Protein AF-A0A1V4I1X7-F1 (afdb_monomer)

Organism: Nitrobacter vulgaris (NCBI:txid29421)

Foldseek 3Di:
DPQLLVLLVVLCVVCVCVVVDDPVSVVVSLVSLVCCLVPNPDHSVVSLVSNCVSCVP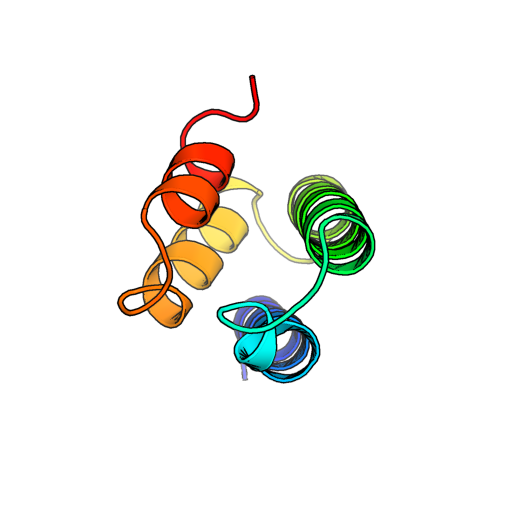PDVVVNVCSVDVD

Nearest PDB structures (foldseek):
  3urz-assembly1_A  TM=4.959E-01  e=3.433E+00  Bacteroides ovatus ATCC 8483

pLDDT: mean 80.96, std 9.77, range [50.94, 90.62]

Secondary structure (DSSP, 8-state):
--HHHHHHHHHHHHHGGGGS--HHHHHHHHHHHHHHHHHSSS-HHHHHHHHHHHTTTS-HHHHHHHH---

Solvent-accessible surface area (backbone atoms only — not comparable to full-atom values): 4196 Å² total; per-residue (Å²): 131,58,69,48,60,54,52,41,50,51,53,47,65,77,48,61,64,47,90,78,47,58,72,71,58,56,52,51,49,53,52,55,51,49,50,43,43,73,73,43,66,82,51,48,67,58,42,41,52,51,44,52,62,75,45,70,86,53,64,65,74,63,56,46,44,67,77,52,78,124

Sequence (70 aa):
MDDIEVRVTEIVAQYGDLTQGSESRANEFKKTVQDFIEHGPGMPEQRRQALLRHMKGWDRKYRDFLISPN

Structure (mmCIF, N/CA/C/O backbone):
data_AF-A0A1V4I1X7-F1
#
_entry.id   AF-A0A1V4I1X7-F1
#
loop_
_atom_site.group_PDB
_atom_site.id
_atom_site.type_symbol
_atom_site.label_atom_id
_atom_site.label_alt_id
_atom_site.label_comp_id
_atom_site.label_asym_id
_atom_site.label_entity_id
_atom_site.label_seq_id
_atom_site.pdbx_PDB_ins_code
_atom_site.Cartn_x
_atom_site.Cartn_y
_atom_site.Cartn_z
_atom_site.occupancy
_atom_site.B_iso_or_equiv
_atom_site.auth_seq_id
_atom_site.auth_comp_id
_atom_site.auth_asym_id
_atom_site.auth_atom_id
_atom_site.pdbx_PDB_model_num
ATOM 1 N N . MET A 1 1 ? 3.532 -11.807 -15.400 1.00 57.34 1 MET A N 1
ATOM 2 C CA . MET A 1 1 ? 2.763 -10.918 -14.505 1.00 57.34 1 MET A CA 1
ATOM 3 C C . MET A 1 1 ? 3.674 -9.768 -14.148 1.00 57.34 1 MET A C 1
ATOM 5 O O . MET A 1 1 ? 4.864 -10.011 -14.024 1.00 57.34 1 MET A O 1
ATOM 9 N N . ASP A 1 2 ? 3.146 -8.552 -14.076 1.00 81.25 2 ASP A N 1
ATOM 10 C CA . ASP A 1 2 ? 3.921 -7.374 -13.685 1.00 81.25 2 ASP A CA 1
ATOM 11 C C . ASP A 1 2 ? 4.288 -7.484 -12.194 1.00 81.25 2 ASP A C 1
ATOM 13 O O . ASP A 1 2 ? 3.408 -7.738 -11.367 1.00 81.25 2 ASP A O 1
ATOM 17 N N . ASP A 1 3 ? 5.570 -7.354 -11.844 1.00 84.88 3 ASP A N 1
ATOM 18 C CA . ASP A 1 3 ? 6.049 -7.480 -10.460 1.00 84.88 3 ASP A CA 1
ATOM 19 C C . ASP A 1 3 ? 5.357 -6.486 -9.505 1.00 84.88 3 ASP A C 1
ATOM 21 O O . ASP A 1 3 ? 5.195 -6.773 -8.315 1.00 84.88 3 ASP A O 1
ATOM 25 N N . ILE A 1 4 ? 4.882 -5.342 -10.021 1.00 87.38 4 ILE A N 1
ATOM 26 C CA . ILE A 1 4 ? 4.086 -4.370 -9.262 1.00 87.38 4 ILE A CA 1
ATOM 27 C C . ILE A 1 4 ? 2.726 -4.976 -8.915 1.00 87.38 4 ILE A C 1
ATOM 29 O O . ILE A 1 4 ? 2.310 -4.915 -7.762 1.00 87.38 4 ILE A O 1
ATOM 33 N N . GLU A 1 5 ? 2.033 -5.580 -9.881 1.00 87.56 5 GLU A N 1
ATOM 34 C CA . GLU A 1 5 ? 0.707 -6.179 -9.671 1.00 87.56 5 GLU A CA 1
ATOM 35 C C . GLU A 1 5 ? 0.757 -7.356 -8.695 1.00 87.56 5 GLU A C 1
ATOM 37 O O . GLU A 1 5 ? -0.135 -7.491 -7.854 1.00 87.56 5 GLU A O 1
ATOM 42 N N . VAL A 1 6 ? 1.814 -8.175 -8.756 1.00 89.31 6 VAL A N 1
ATOM 43 C CA . VAL A 1 6 ? 2.024 -9.274 -7.800 1.00 89.31 6 VAL A CA 1
ATOM 44 C C . VAL A 1 6 ? 2.154 -8.714 -6.386 1.00 89.31 6 VAL A C 1
ATOM 46 O O . VAL A 1 6 ? 1.376 -9.090 -5.510 1.00 89.31 6 VAL A O 1
ATOM 49 N N . ARG A 1 7 ? 3.056 -7.747 -6.170 1.00 88.69 7 ARG A N 1
ATOM 50 C CA . ARG A 1 7 ? 3.264 -7.153 -4.840 1.00 88.69 7 ARG A CA 1
ATOM 51 C C . ARG A 1 7 ? 2.040 -6.407 -4.324 1.00 88.69 7 ARG A C 1
ATOM 53 O O . ARG A 1 7 ? 1.719 -6.511 -3.145 1.00 88.69 7 ARG A O 1
ATOM 60 N N . VAL A 1 8 ? 1.324 -5.687 -5.185 1.00 88.06 8 VAL A N 1
ATOM 61 C CA . VAL A 1 8 ? 0.078 -5.011 -4.799 1.00 88.06 8 VAL A CA 1
ATOM 62 C C . VAL A 1 8 ? -0.983 -6.018 -4.374 1.00 88.06 8 VAL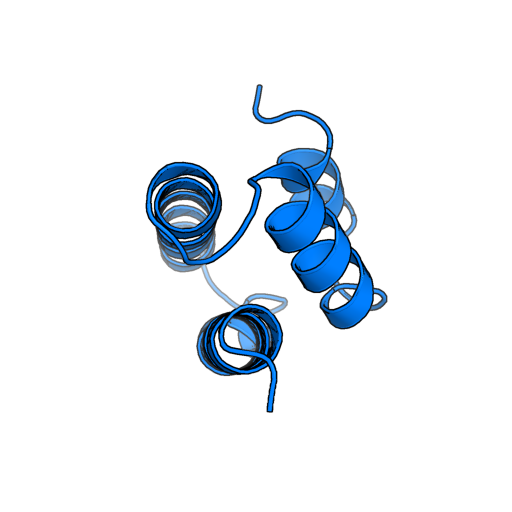 A C 1
ATOM 64 O O . VAL A 1 8 ? -1.635 -5.807 -3.353 1.00 88.06 8 VAL A O 1
ATOM 67 N N . THR A 1 9 ? -1.121 -7.126 -5.103 1.00 87.56 9 THR A N 1
ATOM 68 C CA . THR A 1 9 ? -2.061 -8.195 -4.749 1.00 87.56 9 THR A CA 1
ATOM 69 C C . THR A 1 9 ? -1.693 -8.826 -3.406 1.00 87.56 9 THR A C 1
ATOM 71 O O . THR A 1 9 ? -2.577 -9.045 -2.584 1.00 87.56 9 THR A O 1
ATOM 74 N N . GLU A 1 10 ? -0.404 -9.052 -3.134 1.00 89.06 10 GLU A N 1
ATOM 75 C CA . GLU A 1 10 ? 0.065 -9.548 -1.833 1.00 89.06 10 GLU A CA 1
ATOM 76 C C . GLU A 1 10 ? -0.251 -8.576 -0.688 1.00 89.06 10 GLU A C 1
ATOM 78 O O . GLU A 1 10 ? -0.785 -8.994 0.339 1.00 89.06 10 GLU A O 1
ATOM 83 N N . ILE A 1 11 ? 0.025 -7.278 -0.864 1.00 87.69 11 ILE A N 1
ATOM 84 C CA . ILE A 1 11 ? -0.273 -6.241 0.137 1.00 87.69 11 ILE A CA 1
ATOM 85 C C . ILE A 1 11 ? -1.783 -6.195 0.397 1.00 87.69 11 ILE A C 1
ATOM 87 O O . ILE A 1 11 ? -2.229 -6.231 1.541 1.00 87.69 11 ILE A O 1
ATOM 91 N N . VAL A 1 12 ? -2.597 -6.159 -0.656 1.00 85.06 12 VAL A N 1
ATOM 92 C CA . VAL A 1 12 ? -4.059 -6.108 -0.535 1.00 85.06 12 VAL A CA 1
ATOM 93 C C . VAL A 1 12 ? -4.621 -7.398 0.060 1.00 85.06 12 VAL A C 1
ATOM 95 O O . VAL A 1 12 ? -5.576 -7.325 0.820 1.00 85.06 12 VAL A O 1
ATOM 98 N N . ALA A 1 13 ? -4.033 -8.564 -0.200 1.00 85.81 13 ALA A N 1
ATOM 99 C CA . ALA A 1 13 ? -4.447 -9.816 0.433 1.00 85.81 13 ALA A CA 1
ATOM 100 C C . ALA A 1 13 ? -4.063 -9.868 1.922 1.00 85.81 13 ALA A C 1
ATOM 102 O O . ALA A 1 13 ? -4.867 -10.284 2.752 1.00 85.81 13 ALA A O 1
ATOM 103 N N . GLN A 1 14 ? -2.861 -9.403 2.276 1.00 84.12 14 GLN A N 1
ATOM 104 C CA . GLN A 1 14 ? -2.365 -9.388 3.656 1.00 84.12 14 GLN A CA 1
ATOM 105 C C . GLN A 1 14 ? -3.138 -8.404 4.544 1.00 84.12 14 GLN A C 1
ATOM 107 O O . GLN A 1 14 ? -3.332 -8.647 5.736 1.00 84.12 14 GLN A O 1
ATOM 112 N N . TYR A 1 15 ? -3.600 -7.305 3.952 1.00 81.69 15 TYR A N 1
ATOM 113 C CA . TYR A 1 15 ? -4.235 -6.197 4.653 1.00 81.69 15 TYR A CA 1
ATOM 114 C C . TYR A 1 15 ? -5.702 -5.970 4.250 1.00 81.69 15 TYR 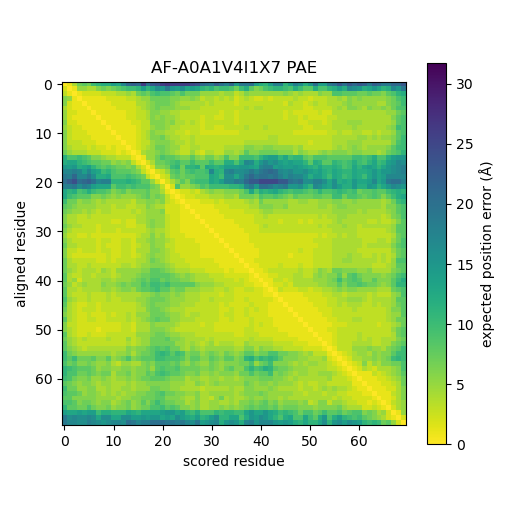A C 1
ATOM 116 O O . TYR A 1 15 ? -6.325 -5.028 4.726 1.00 81.69 15 TYR A O 1
ATOM 124 N N . GLY A 1 16 ? -6.292 -6.820 3.408 1.00 68.81 16 GLY A N 1
ATOM 125 C CA . GLY A 1 16 ? -7.677 -6.688 2.921 1.00 68.81 16 GLY A CA 1
ATOM 126 C C . GLY A 1 16 ? -8.725 -6.706 4.022 1.00 68.81 16 GLY A C 1
ATOM 127 O O . GLY A 1 16 ? -9.765 -6.069 3.903 1.00 68.81 16 GLY A O 1
ATOM 128 N N . ASP A 1 17 ? -8.393 -7.356 5.131 1.00 66.44 17 ASP A N 1
ATOM 129 C CA . ASP A 1 17 ? -9.216 -7.436 6.333 1.00 66.44 17 ASP A CA 1
ATOM 130 C C . ASP A 1 17 ? -9.057 -6.207 7.259 1.00 66.44 17 ASP A C 1
ATOM 132 O O . ASP A 1 17 ? -9.679 -6.111 8.315 1.00 66.44 17 ASP A O 1
ATOM 136 N N . LEU A 1 18 ? -8.226 -5.220 6.892 1.00 63.34 18 LEU A N 1
ATOM 137 C CA . LEU A 1 18 ? -8.021 -4.002 7.689 1.00 63.34 18 LEU A CA 1
ATOM 138 C C . LEU A 1 18 ? -9.270 -3.150 7.865 1.00 63.34 18 LEU A C 1
ATOM 140 O O . LEU A 1 18 ? -9.302 -2.327 8.778 1.00 63.34 18 LEU A O 1
ATOM 144 N N . THR A 1 19 ? -10.307 -3.349 7.053 1.00 56.75 19 THR A N 1
ATOM 145 C CA . THR A 1 19 ? -11.625 -2.745 7.288 1.00 56.75 19 THR A CA 1
ATOM 146 C C . THR A 1 19 ? -12.221 -3.154 8.639 1.00 56.75 19 THR A C 1
ATOM 148 O O . THR A 1 19 ? -13.054 -2.423 9.167 1.00 56.75 19 THR A O 1
ATOM 151 N N . GLN A 1 20 ? -11.768 -4.269 9.225 1.00 57.66 20 GLN A N 1
ATOM 152 C CA . GLN A 1 20 ? -12.143 -4.738 10.564 1.00 57.66 20 GLN A CA 1
ATOM 153 C C . GLN A 1 20 ? -10.984 -4.712 11.581 1.00 57.66 20 GLN A C 1
ATOM 155 O O . GLN A 1 20 ? -11.183 -5.059 12.744 1.00 57.66 20 GLN A O 1
ATOM 160 N N . GLY A 1 21 ? -9.774 -4.315 11.173 1.00 57.38 21 GLY A N 1
ATOM 161 C CA . GLY A 1 21 ? -8.559 -4.421 11.986 1.00 57.38 21 GLY A CA 1
ATOM 162 C C . GLY A 1 21 ? -8.258 -3.200 12.866 1.00 57.38 21 GLY A C 1
ATOM 163 O O . GLY A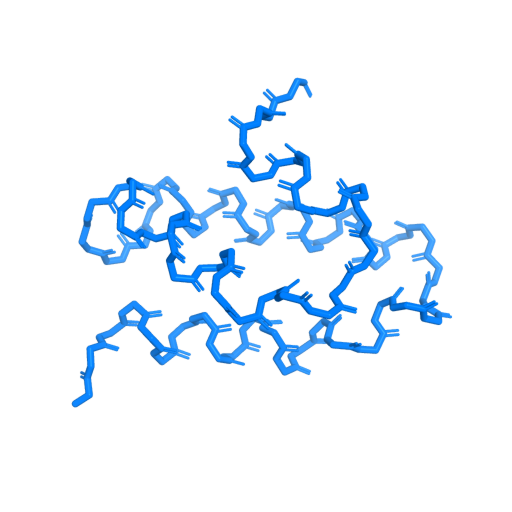 1 21 ? -8.469 -2.057 12.466 1.00 57.38 21 GLY A O 1
ATOM 164 N N . SER A 1 22 ? -7.687 -3.454 14.049 1.00 65.69 22 SER A N 1
ATOM 165 C CA . SER A 1 22 ? -7.195 -2.449 15.007 1.00 65.69 22 SER A CA 1
ATOM 166 C C . SER A 1 22 ? -6.166 -1.468 14.416 1.00 65.69 22 SER A C 1
ATOM 168 O O . SER A 1 22 ? -5.448 -1.794 13.469 1.00 65.69 22 SER A O 1
ATOM 170 N N . GLU A 1 23 ? -6.021 -0.290 15.040 1.00 73.38 23 GLU A N 1
ATOM 171 C CA . GLU A 1 23 ? -5.094 0.792 14.644 1.00 73.38 23 GLU A CA 1
ATOM 172 C C . GLU A 1 23 ? -3.654 0.331 14.351 1.00 73.38 23 GLU A C 1
ATOM 174 O O . GLU A 1 23 ? -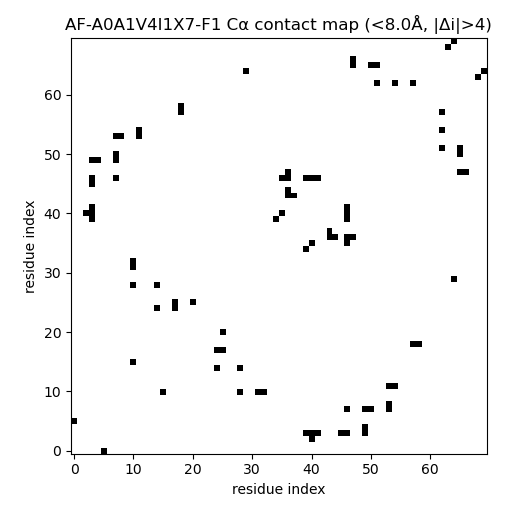3.030 0.828 13.411 1.00 73.38 23 GLU A O 1
ATOM 179 N N . SER A 1 24 ? -3.134 -0.660 15.084 1.00 76.88 24 SER A N 1
ATOM 180 C CA . SER A 1 24 ? -1.794 -1.228 14.855 1.00 76.88 24 SER A CA 1
ATOM 181 C C . SER A 1 24 ? -1.617 -1.765 13.435 1.00 76.88 24 SER A C 1
ATOM 183 O O . SER A 1 24 ? -0.617 -1.491 12.777 1.00 76.88 24 SER A O 1
ATOM 185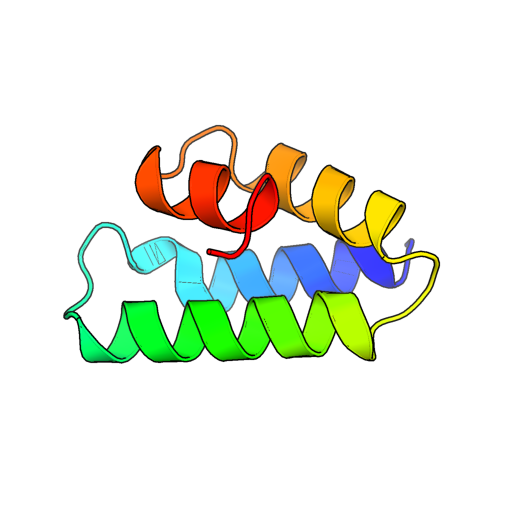 N N . ARG A 1 25 ? -2.637 -2.459 12.934 1.00 79.94 25 ARG A N 1
ATOM 186 C CA . ARG A 1 25 ? -2.625 -3.138 11.639 1.00 79.94 25 ARG A CA 1
ATOM 187 C C . ARG A 1 25 ? -2.716 -2.116 10.494 1.00 79.94 25 ARG A C 1
ATOM 189 O O . ARG A 1 25 ? -2.069 -2.262 9.460 1.00 79.94 25 ARG A O 1
ATOM 196 N N . ALA A 1 26 ? -3.449 -1.021 10.719 1.00 80.00 26 ALA A N 1
ATOM 197 C CA . ALA A 1 26 ? -3.491 0.122 9.809 1.00 80.00 26 ALA A CA 1
ATOM 198 C C . ALA A 1 26 ? -2.136 0.848 9.718 1.00 80.00 26 ALA A C 1
ATOM 200 O O . ALA A 1 26 ? -1.761 1.310 8.640 1.00 80.00 26 ALA A O 1
ATOM 201 N N . ASN A 1 27 ? -1.397 0.942 10.828 1.00 83.94 27 ASN A N 1
ATOM 202 C CA . ASN A 1 27 ? -0.074 1.563 10.846 1.00 83.94 27 ASN A CA 1
ATOM 203 C C . ASN A 1 27 ? 0.981 0.702 10.132 1.00 83.94 27 ASN A C 1
ATOM 205 O O . ASN A 1 27 ? 1.793 1.229 9.375 1.00 83.94 27 ASN A O 1
ATOM 209 N N . GLU A 1 28 ? 0.940 -0.620 10.321 1.00 86.19 28 GLU A N 1
ATOM 210 C CA . GLU A 1 28 ? 1.788 -1.558 9.571 1.00 86.19 28 GLU A CA 1
ATOM 211 C C . GLU A 1 28 ? 1.542 -1.454 8.068 1.00 86.19 28 GLU A C 1
ATOM 213 O O . GLU A 1 28 ? 2.487 -1.315 7.300 1.00 86.19 28 GLU A O 1
ATOM 218 N N . PHE A 1 29 ? 0.279 -1.409 7.647 1.00 86.25 29 PHE A N 1
ATOM 219 C CA . PHE A 1 29 ? -0.057 -1.220 6.242 1.00 86.25 29 PHE A CA 1
ATOM 220 C C . PHE A 1 29 ? 0.501 0.071 5.653 1.00 86.25 29 PHE A C 1
ATOM 222 O O . PHE A 1 29 ? 1.075 0.034 4.569 1.00 86.25 29 PHE A O 1
ATOM 229 N N . LYS A 1 30 ? 0.379 1.203 6.360 1.00 85.62 30 LYS A N 1
ATOM 23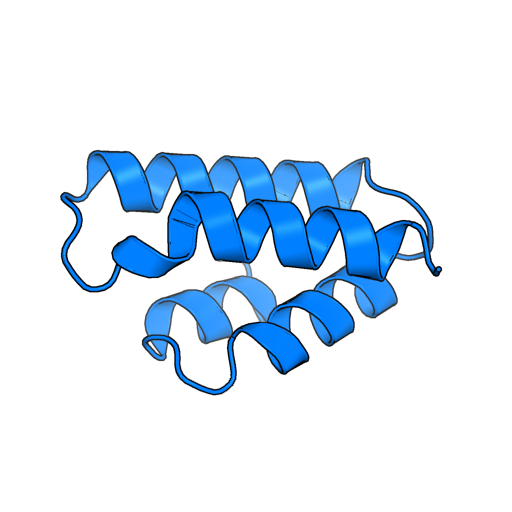0 C CA . LYS A 1 30 ? 0.954 2.474 5.894 1.00 85.62 30 LYS A CA 1
ATOM 231 C C . LYS A 1 30 ? 2.461 2.356 5.673 1.00 85.62 30 LYS A C 1
ATOM 233 O O . LYS A 1 30 ? 2.942 2.803 4.637 1.00 85.62 30 LYS A O 1
ATOM 238 N N . LYS A 1 31 ? 3.180 1.712 6.599 1.00 88.56 31 LYS A N 1
ATOM 239 C CA . LYS A 1 31 ? 4.623 1.459 6.464 1.00 88.56 31 LYS A CA 1
ATOM 240 C C . LYS A 1 31 ? 4.940 0.550 5.279 1.00 88.56 31 LYS A C 1
ATOM 242 O O . LYS A 1 31 ? 5.809 0.893 4.491 1.00 88.56 31 LYS A O 1
ATOM 247 N N . THR A 1 32 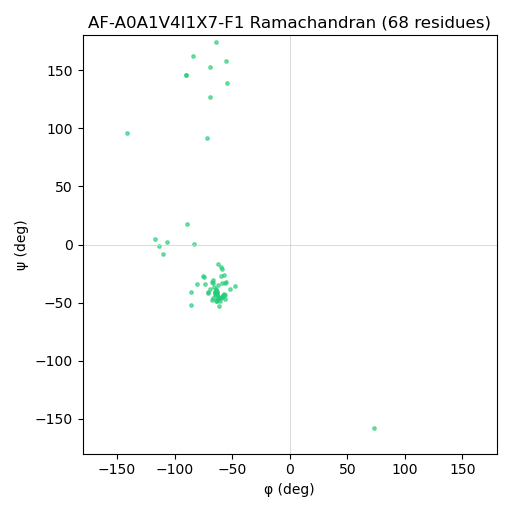? 4.217 -0.556 5.114 1.00 89.50 32 THR A N 1
ATOM 248 C CA . THR A 1 32 ? 4.431 -1.495 4.001 1.00 89.50 32 THR A CA 1
ATOM 249 C C . THR A 1 32 ? 4.146 -0.849 2.646 1.00 89.50 32 THR A C 1
ATOM 251 O O . THR A 1 32 ? 4.883 -1.043 1.685 1.00 89.50 32 THR A O 1
ATOM 254 N N . VAL A 1 33 ? 3.089 -0.043 2.564 1.00 87.94 33 VAL A N 1
ATOM 255 C CA . VAL A 1 33 ? 2.748 0.730 1.367 1.00 87.94 33 VAL A CA 1
ATOM 256 C C . VAL A 1 33 ? 3.814 1.777 1.062 1.00 87.94 33 VAL A C 1
ATOM 258 O O . VAL A 1 33 ? 4.190 1.930 -0.096 1.00 87.94 33 VAL A O 1
ATOM 261 N N . GLN A 1 34 ? 4.303 2.490 2.076 1.00 88.31 34 GLN A N 1
ATOM 262 C CA . GLN A 1 34 ? 5.350 3.494 1.916 1.00 88.31 34 GLN A CA 1
ATOM 263 C C . GLN A 1 34 ? 6.663 2.855 1.442 1.00 88.31 34 GLN A C 1
ATOM 265 O O . GLN A 1 34 ? 7.184 3.264 0.408 1.00 88.31 34 GLN A O 1
ATOM 270 N N . ASP A 1 35 ? 7.101 1.774 2.090 1.00 90.62 35 ASP A N 1
ATOM 271 C CA . ASP A 1 35 ? 8.267 0.986 1.676 1.00 90.62 35 ASP A CA 1
ATOM 272 C C . ASP A 1 35 ? 8.131 0.486 0.231 1.00 90.62 35 ASP A C 1
ATOM 274 O O . ASP A 1 35 ? 9.040 0.638 -0.581 1.00 90.62 35 ASP A O 1
ATOM 278 N N . PHE A 1 36 ? 6.951 -0.008 -0.151 1.00 89.56 36 PHE A N 1
ATOM 279 C CA . PHE A 1 36 ? 6.695 -0.422 -1.526 1.00 89.56 36 PHE A CA 1
ATOM 280 C C . PHE A 1 36 ? 6.753 0.749 -2.520 1.00 89.56 36 PHE A C 1
ATOM 282 O O . PHE A 1 36 ? 7.317 0.612 -3.608 1.00 89.56 36 PHE A O 1
ATOM 289 N N . ILE A 1 37 ? 6.209 1.917 -2.173 1.00 88.38 37 ILE A N 1
ATOM 290 C CA . ILE A 1 37 ? 6.255 3.121 -3.018 1.00 88.38 37 ILE A CA 1
ATOM 291 C C . ILE A 1 37 ? 7.685 3.655 -3.168 1.00 88.38 37 ILE A C 1
ATOM 293 O O . ILE A 1 37 ? 8.003 4.197 -4.225 1.00 88.38 37 ILE A O 1
ATOM 297 N N . GLU A 1 38 ? 8.549 3.474 -2.172 1.00 89.06 38 GLU A N 1
ATOM 298 C CA . GLU A 1 38 ? 9.944 3.926 -2.203 1.00 89.06 38 GLU A CA 1
ATOM 299 C C . GLU A 1 38 ? 10.863 2.892 -2.872 1.00 89.06 38 GLU A C 1
ATOM 301 O O . GLU A 1 38 ? 11.513 3.192 -3.874 1.00 89.06 38 GLU A O 1
ATOM 306 N N . HIS A 1 39 ? 10.821 1.635 -2.433 1.00 89.88 39 HIS A N 1
ATOM 307 C CA . HIS A 1 39 ? 11.794 0.590 -2.782 1.00 89.88 39 HIS A CA 1
ATOM 308 C C . HIS A 1 39 ? 11.274 -0.523 -3.703 1.00 89.88 39 HIS A C 1
ATOM 310 O O . HIS A 1 39 ? 12.055 -1.351 -4.168 1.00 89.88 39 HIS A O 1
ATOM 316 N N . GLY A 1 40 ? 9.972 -0.564 -3.987 1.00 84.38 40 GLY A N 1
ATOM 317 C CA . GLY A 1 40 ? 9.372 -1.548 -4.888 1.00 84.38 40 GLY A CA 1
ATOM 318 C C . GLY A 1 40 ? 9.835 -1.471 -6.358 1.00 84.38 40 GLY A C 1
ATOM 319 O O . GLY A 1 40 ? 10.561 -0.565 -6.765 1.00 84.38 40 GLY A O 1
ATOM 320 N N . PRO A 1 41 ? 9.396 -2.422 -7.198 1.00 83.81 41 PRO A N 1
ATOM 321 C CA . PRO A 1 41 ? 9.695 -2.440 -8.629 1.00 83.81 41 PRO A CA 1
ATOM 322 C C . PRO A 1 41 ? 8.982 -1.311 -9.402 1.00 83.81 41 PRO A C 1
ATOM 324 O O . PRO A 1 41 ? 7.911 -0.843 -9.017 1.00 83.81 41 PRO A O 1
ATOM 327 N N . GLY A 1 42 ? 9.567 -0.872 -10.520 1.00 87.25 42 GLY A N 1
ATOM 328 C CA . GLY A 1 42 ? 8.985 0.141 -11.417 1.00 87.25 42 GLY A CA 1
ATOM 329 C C . GLY A 1 42 ? 9.020 1.569 -10.867 1.00 87.25 42 GLY A C 1
ATOM 330 O O . GLY A 1 42 ? 9.836 1.876 -10.005 1.00 87.25 42 GLY A O 1
ATOM 331 N N . MET A 1 43 ? 8.159 2.466 -11.359 1.00 89.44 43 MET A N 1
ATOM 332 C CA . MET A 1 43 ? 8.106 3.860 -10.885 1.00 89.44 43 MET A CA 1
ATOM 333 C C . MET A 1 43 ? 7.133 4.035 -9.703 1.00 89.44 43 MET A C 1
ATOM 335 O O . MET A 1 43 ? 6.066 3.415 -9.709 1.00 89.44 43 MET A O 1
ATOM 339 N N . PRO A 1 44 ? 7.414 4.928 -8.732 1.00 88.19 44 PRO A N 1
ATOM 340 C CA . PRO A 1 44 ? 6.521 5.201 -7.598 1.00 88.19 44 PRO A CA 1
ATOM 341 C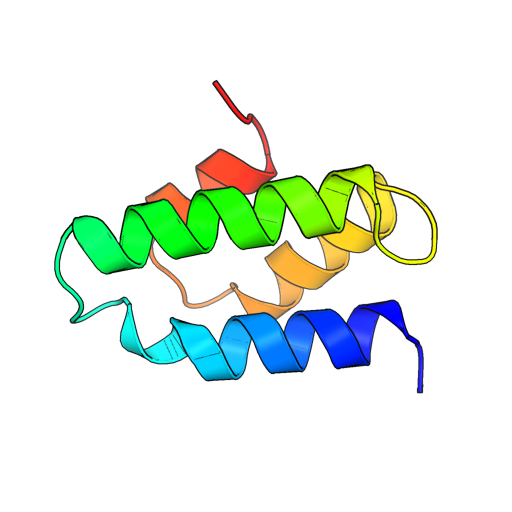 C . PRO A 1 44 ? 5.078 5.532 -8.008 1.00 88.19 44 PRO A C 1
ATOM 343 O O . PRO A 1 44 ? 4.124 5.086 -7.371 1.00 88.19 44 PRO A O 1
ATOM 346 N N . GLU A 1 45 ? 4.893 6.271 -9.105 1.00 87.56 45 GLU A N 1
ATOM 347 C CA . GLU A 1 45 ? 3.566 6.595 -9.646 1.00 87.56 45 GLU A CA 1
ATOM 348 C C . GLU A 1 45 ? 2.807 5.360 -10.145 1.00 87.56 45 GLU A C 1
ATOM 350 O O . GLU A 1 45 ? 1.614 5.228 -9.872 1.00 87.56 45 GLU A O 1
ATOM 355 N N . GLN A 1 46 ? 3.487 4.420 -10.811 1.00 88.56 46 GLN A N 1
ATOM 356 C CA . GLN A 1 46 ? 2.871 3.166 -11.261 1.00 88.56 46 GLN A CA 1
ATOM 357 C C . GLN A 1 46 ? 2.442 2.313 -10.068 1.00 88.56 46 GLN A C 1
ATOM 359 O O . GLN A 1 46 ? 1.331 1.783 -10.052 1.00 88.56 46 GLN A O 1
ATOM 364 N N . ARG A 1 47 ? 3.284 2.251 -9.029 1.00 88.75 47 ARG A N 1
ATOM 365 C CA . ARG A 1 47 ? 2.983 1.554 -7.772 1.00 88.75 47 ARG A CA 1
ATOM 366 C C . ARG A 1 47 ? 1.750 2.149 -7.089 1.00 88.75 47 ARG A C 1
ATOM 368 O O . ARG A 1 47 ? 0.837 1.410 -6.722 1.00 88.75 47 ARG A O 1
ATOM 375 N N . ARG A 1 48 ? 1.662 3.483 -6.993 1.00 87.69 48 ARG A N 1
ATOM 376 C CA . ARG A 1 48 ? 0.483 4.188 -6.451 1.00 87.69 48 ARG A CA 1
ATOM 377 C C . ARG A 1 48 ? -0.776 3.924 -7.270 1.00 87.69 48 ARG A C 1
ATOM 379 O O . ARG A 1 48 ? -1.825 3.642 -6.695 1.00 87.69 48 ARG A O 1
ATOM 386 N N . GLN A 1 49 ? -0.691 3.988 -8.599 1.00 88.00 49 GLN A N 1
ATOM 387 C CA . GLN A 1 49 ? -1.836 3.710 -9.468 1.00 88.00 49 GLN A CA 1
ATOM 388 C C . GLN A 1 49 ? -2.322 2.263 -9.344 1.00 88.00 49 GLN A C 1
ATOM 390 O O . GLN A 1 49 ? -3.532 2.036 -9.297 1.00 88.00 49 GLN A O 1
ATOM 395 N N . ALA A 1 50 ? -1.408 1.295 -9.255 1.00 89.75 50 ALA A N 1
ATOM 396 C CA . ALA A 1 50 ? -1.748 -0.107 -9.043 1.00 89.75 50 ALA A CA 1
ATOM 397 C C . ALA A 1 50 ? -2.438 -0.312 -7.683 1.00 89.75 50 ALA A C 1
ATOM 399 O O . ALA A 1 50 ? -3.535 -0.870 -7.633 1.00 89.75 50 ALA A O 1
ATOM 400 N N . LEU A 1 51 ? -1.880 0.241 -6.598 1.00 87.56 51 LEU A N 1
ATOM 401 C CA . LEU A 1 51 ? -2.508 0.218 -5.271 1.00 87.56 51 LEU A CA 1
ATOM 402 C C . LEU A 1 51 ? -3.918 0.832 -5.295 1.00 87.56 51 LEU A C 1
ATOM 404 O O . LEU A 1 51 ? -4.867 0.223 -4.809 1.00 87.56 51 LEU A O 1
ATOM 408 N N . LEU A 1 52 ? -4.094 1.996 -5.929 1.00 86.62 52 LEU A N 1
ATOM 409 C CA . LEU A 1 52 ? -5.396 2.663 -6.048 1.00 86.62 52 LEU A CA 1
ATOM 410 C C . LEU A 1 52 ? -6.432 1.841 -6.827 1.00 86.62 52 LEU A C 1
ATOM 412 O O . LEU A 1 52 ? -7.621 1.903 -6.501 1.00 86.62 52 LEU A O 1
ATOM 416 N N . ARG A 1 53 ? -6.010 1.089 -7.853 1.00 87.50 53 ARG A N 1
ATOM 417 C CA . ARG A 1 53 ? -6.898 0.205 -8.627 1.00 87.50 53 ARG A CA 1
ATOM 418 C C . ARG A 1 53 ? -7.410 -0.955 -7.781 1.00 87.50 53 ARG A C 1
ATOM 420 O O . ARG A 1 53 ? -8.612 -1.213 -7.799 1.00 87.50 53 ARG A O 1
ATOM 427 N N . HIS A 1 54 ? -6.530 -1.608 -7.024 1.00 85.62 54 HIS A N 1
ATOM 428 C CA . HIS A 1 54 ? -6.903 -2.743 -6.171 1.00 85.62 54 HIS A CA 1
ATOM 429 C C . HIS A 1 54 ? -7.662 -2.310 -4.908 1.00 85.62 54 HIS A C 1
ATOM 431 O O . HIS A 1 54 ? -8.541 -3.021 -4.432 1.00 85.62 54 HIS A O 1
ATOM 437 N N . MET A 1 55 ? -7.428 -1.091 -4.417 1.00 81.94 55 MET A N 1
ATOM 438 C CA . MET A 1 55 ? -8.113 -0.519 -3.248 1.00 81.94 55 MET A CA 1
ATOM 439 C C . MET A 1 55 ? -9.409 0.228 -3.590 1.00 81.94 55 MET A C 1
ATOM 441 O O . MET A 1 55 ? -9.915 1.008 -2.782 1.00 81.94 55 MET A O 1
ATOM 445 N N . LYS A 1 56 ? -9.993 0.011 -4.775 1.00 74.44 56 LYS A N 1
ATOM 446 C CA . LYS A 1 56 ? -11.197 0.730 -5.233 1.00 74.44 56 LYS A CA 1
ATOM 447 C C . LYS A 1 56 ? -12.425 0.538 -4.319 1.00 74.44 56 LYS A C 1
ATOM 449 O O . LYS A 1 56 ? -13.323 1.375 -4.360 1.00 74.44 56 LYS A O 1
ATOM 454 N N . GLY A 1 57 ? -12.443 -0.499 -3.477 1.00 74.75 57 GLY A N 1
ATOM 455 C CA . GLY A 1 57 ? -13.479 -0.755 -2.462 1.00 74.75 57 GLY A CA 1
ATOM 456 C C . GLY A 1 57 ? -13.057 -0.498 -1.010 1.00 74.75 57 GLY A C 1
ATOM 457 O O . GLY A 1 57 ? -13.839 -0.762 -0.104 1.00 74.75 57 GLY A O 1
ATOM 458 N N . TRP A 1 58 ? -11.834 -0.023 -0.774 1.00 79.81 58 TRP A N 1
ATOM 459 C CA . TRP A 1 58 ? -11.327 0.223 0.576 1.00 79.81 58 TRP A CA 1
ATOM 460 C C . TRP A 1 58 ? -11.765 1.588 1.104 1.00 79.81 58 TRP A C 1
ATOM 462 O O . TRP A 1 58 ? -12.131 2.489 0.341 1.00 79.81 58 TRP A O 1
ATOM 472 N N . ASP A 1 59 ? -11.678 1.744 2.426 1.00 76.00 59 ASP A N 1
ATOM 473 C CA . ASP A 1 59 ? -12.012 2.985 3.116 1.00 76.00 59 ASP A CA 1
ATOM 474 C C . ASP A 1 59 ? -11.228 4.178 2.544 1.00 76.00 59 ASP A C 1
ATOM 476 O O . ASP A 1 59 ? -10.032 4.090 2.234 1.00 76.00 59 ASP A O 1
ATOM 480 N N . ARG A 1 60 ? -11.914 5.318 2.406 1.00 79.69 60 ARG A N 1
ATOM 481 C CA . ARG A 1 60 ? -11.377 6.517 1.752 1.00 79.69 60 ARG A CA 1
ATOM 482 C C . ARG A 1 60 ? -10.066 6.976 2.390 1.00 79.69 60 ARG A C 1
ATOM 484 O O . ARG A 1 60 ? -9.194 7.435 1.659 1.00 79.69 60 ARG A O 1
ATOM 491 N N . LYS A 1 61 ? -9.886 6.780 3.701 1.00 78.50 61 LYS A N 1
ATOM 492 C CA . LYS A 1 61 ? -8.663 7.161 4.431 1.00 78.50 61 LYS A CA 1
ATOM 493 C C . LYS A 1 61 ? -7.387 6.489 3.903 1.00 78.50 61 LYS A C 1
ATOM 495 O O . LYS A 1 61 ? -6.323 7.098 3.929 1.00 78.50 61 LYS A O 1
ATOM 500 N N . TYR A 1 62 ? -7.478 5.254 3.403 1.00 78.25 62 TYR A N 1
ATOM 501 C CA . TYR A 1 62 ? -6.322 4.535 2.854 1.00 78.25 62 TYR A CA 1
ATOM 502 C C . TYR A 1 62 ? -6.006 4.975 1.428 1.00 78.25 62 TYR A C 1
ATOM 504 O O . TYR A 1 62 ? -4.845 5.057 1.044 1.00 78.25 62 TYR A O 1
ATOM 512 N N . ARG A 1 63 ? -7.040 5.313 0.652 1.00 81.31 63 ARG A N 1
ATOM 513 C CA . ARG A 1 63 ? -6.874 5.867 -0.695 1.00 81.31 63 ARG A CA 1
ATOM 514 C C . ARG A 1 63 ? -6.285 7.274 -0.649 1.00 81.31 63 ARG A C 1
ATOM 516 O O . ARG A 1 63 ? -5.445 7.595 -1.479 1.00 81.31 63 ARG A O 1
ATOM 523 N N . ASP A 1 64 ? -6.694 8.077 0.328 1.00 82.00 64 ASP A N 1
ATOM 524 C CA . ASP A 1 64 ? -6.178 9.432 0.539 1.00 82.00 64 ASP A CA 1
ATOM 525 C C . ASP A 1 64 ? -4.677 9.416 0.874 1.00 82.00 64 ASP A C 1
ATOM 527 O O . ASP A 1 64 ? -3.898 10.124 0.241 1.00 82.00 64 ASP A O 1
ATOM 531 N N . PHE A 1 65 ? -4.249 8.485 1.739 1.00 79.69 65 PHE A N 1
ATOM 532 C CA . PHE A 1 65 ? -2.835 8.259 2.068 1.00 79.69 65 PHE A CA 1
ATOM 533 C C . PHE A 1 65 ? -1.955 7.956 0.840 1.00 79.69 65 PHE A C 1
ATOM 535 O O . PHE A 1 65 ? -0.794 8.352 0.797 1.00 79.69 65 PHE A O 1
ATOM 542 N N . LEU A 1 66 ? -2.498 7.279 -0.178 1.00 77.06 66 LEU A N 1
ATOM 543 C CA . LEU A 1 66 ? -1.771 6.988 -1.421 1.00 77.06 66 LEU A CA 1
ATOM 544 C C . LEU A 1 66 ? -1.630 8.201 -2.346 1.00 77.06 66 LEU A C 1
ATOM 546 O O . LEU A 1 66 ? -0.707 8.242 -3.160 1.00 77.06 66 LEU A O 1
ATOM 550 N N . ILE A 1 67 ? -2.567 9.147 -2.265 1.00 77.31 67 ILE A N 1
ATOM 551 C CA . ILE A 1 67 ? -2.593 10.356 -3.098 1.00 77.31 67 ILE A CA 1
ATOM 552 C C . ILE A 1 67 ? -1.725 11.440 -2.457 1.00 77.31 67 ILE A C 1
ATOM 554 O O . ILE A 1 67 ? -0.970 12.109 -3.159 1.00 77.31 67 ILE A O 1
ATOM 558 N N . SER A 1 68 ? -1.801 11.579 -1.133 1.00 69.56 68 SER A N 1
ATOM 559 C CA . SER A 1 68 ? -1.022 12.540 -0.363 1.00 69.56 68 SER A CA 1
ATOM 560 C C . SER A 1 68 ? -0.584 11.904 0.962 1.00 69.56 68 SER A C 1
ATOM 562 O O . SER A 1 68 ? -1.358 11.895 1.922 1.00 69.56 68 SER A O 1
ATOM 564 N N . PRO A 1 69 ? 0.641 11.353 1.044 1.00 59.88 69 PRO A N 1
ATOM 565 C CA . PRO A 1 69 ? 1.209 10.920 2.313 1.00 59.88 69 PRO A CA 1
ATOM 566 C C . PRO A 1 69 ? 1.559 12.179 3.118 1.00 59.88 69 PRO A C 1
ATOM 568 O O . PRO A 1 69 ? 2.611 12.776 2.910 1.00 59.88 69 PRO A O 1
ATOM 571 N N . ASN A 1 70 ? 0.621 12.645 3.943 1.00 50.94 70 ASN A N 1
ATOM 572 C CA . ASN A 1 70 ? 0.817 13.786 4.840 1.00 50.94 70 ASN A CA 1
ATOM 573 C C . ASN A 1 70 ? 1.536 13.374 6.127 1.00 50.94 70 ASN A C 1
ATOM 575 O O . ASN A 1 70 ? 1.235 12.265 6.631 1.00 50.94 70 ASN A O 1
#

Mean predicted aligned error: 5.51 Å

Radius of gyration: 11.14 Å; Cα contacts (8 Å, |Δi|>4): 48; chains: 1; bounding box: 25×25×30 Å